Protein AF-A0A2H9P0H1-F1 (afdb_monomer)

Sequence (39 aa):
TKSNGTGLGLSTCKKIVRQHNGDISVKNNPTTFTVELPQ

pLDDT: mean 89.66, std 13.93, range [46.16, 97.88]

Radius of gyration: 12.3 Å; Cα contacts (8 Å, |Δi|>4): 33; chains: 1; bounding box: 23×30×26 Å

Structure (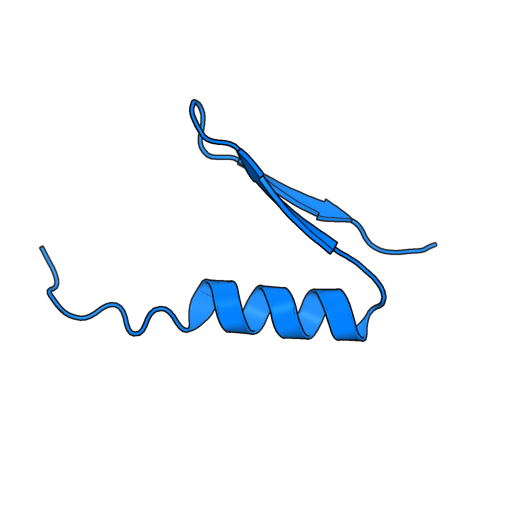mmCIF, N/CA/C/O backbone):
data_AF-A0A2H9P0H1-F1
#
_entry.id   AF-A0A2H9P0H1-F1
#
loop_
_atom_site.group_PDB
_atom_site.id
_atom_site.type_symbol
_atom_site.label_atom_id
_atom_site.label_alt_id
_atom_site.label_comp_id
_atom_site.label_asym_id
_atom_site.label_entity_id
_atom_site.label_seq_id
_atom_site.pdbx_PDB_ins_code
_atom_site.Cartn_x
_atom_site.Cartn_y
_atom_site.Cartn_z
_atom_site.occupancy
_atom_site.B_iso_or_equiv
_atom_site.auth_seq_id
_atom_site.auth_comp_id
_atom_site.auth_asym_id
_atom_site.auth_atom_id
_atom_site.pdbx_PDB_model_num
ATOM 1 N N . THR A 1 1 ? 13.493 -16.187 -12.599 1.00 46.16 1 THR A N 1
ATOM 2 C CA . THR A 1 1 ? 12.520 -15.339 -11.872 1.00 46.16 1 THR A CA 1
ATOM 3 C C . THR A 1 1 ? 11.635 -16.255 -11.044 1.00 46.16 1 THR A C 1
ATOM 5 O O . THR A 1 1 ? 11.213 -17.279 -11.560 1.00 46.16 1 THR A O 1
ATOM 8 N N . LYS A 1 2 ? 11.462 -16.012 -9.735 1.00 53.03 2 LYS A N 1
ATOM 9 C CA . LYS A 1 2 ? 10.707 -16.946 -8.874 1.00 53.03 2 LYS A CA 1
ATOM 10 C C . LYS A 1 2 ? 9.234 -16.927 -9.294 1.00 53.03 2 LYS A C 1
ATOM 12 O O . LYS A 1 2 ? 8.612 -15.873 -9.274 1.00 53.03 2 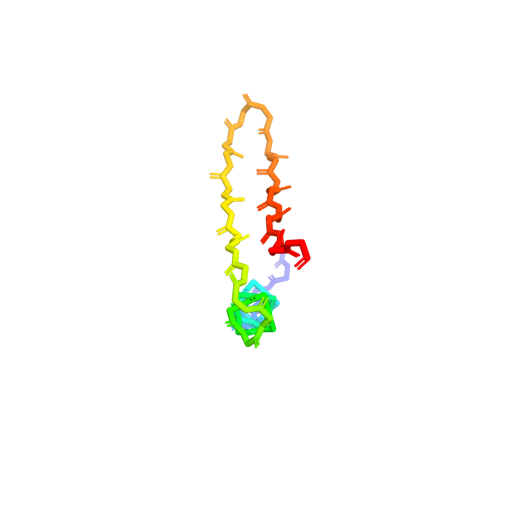LYS A O 1
ATOM 17 N N . SER A 1 3 ? 8.702 -18.076 -9.682 1.00 59.81 3 SER A N 1
ATOM 18 C CA . SER A 1 3 ? 7.413 -18.22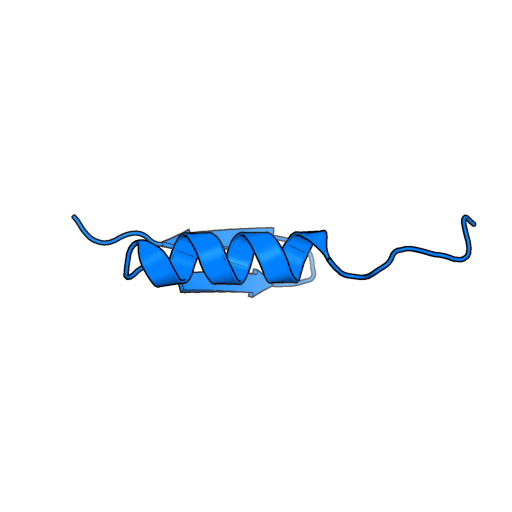6 -10.363 1.00 59.81 3 SER A CA 1
ATOM 19 C C . SER A 1 3 ? 6.171 -17.985 -9.487 1.00 59.81 3 SER A C 1
ATOM 21 O O . SER A 1 3 ? 5.062 -18.011 -10.001 1.00 59.81 3 SER A O 1
ATOM 23 N N . ASN A 1 4 ? 6.307 -17.766 -8.174 1.00 56.72 4 ASN A N 1
ATOM 24 C CA . ASN A 1 4 ? 5.197 -17.999 -7.241 1.00 56.72 4 ASN A CA 1
ATOM 25 C C . ASN A 1 4 ? 5.087 -16.914 -6.152 1.00 56.72 4 ASN A C 1
ATOM 27 O O . ASN A 1 4 ? 5.134 -17.211 -4.959 1.00 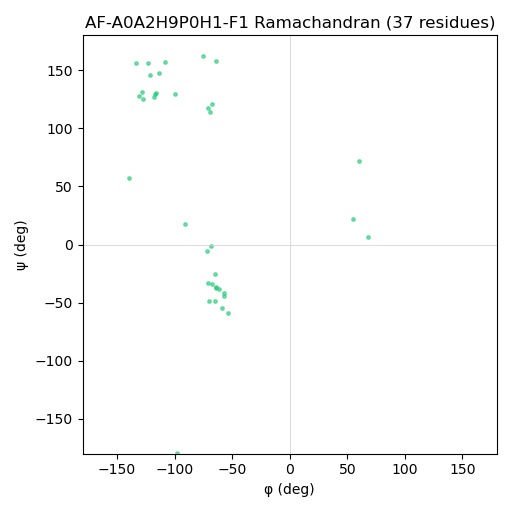56.72 4 ASN A O 1
ATOM 31 N N . GLY A 1 5 ? 4.951 -15.641 -6.524 1.00 62.06 5 GLY A N 1
ATOM 32 C CA . GLY A 1 5 ? 4.435 -14.657 -5.570 1.00 62.06 5 GLY A CA 1
ATOM 33 C C . GLY A 1 5 ? 2.947 -14.926 -5.350 1.00 62.06 5 GLY A C 1
ATOM 34 O O . GLY A 1 5 ? 2.172 -14.806 -6.288 1.00 62.06 5 GLY A O 1
ATOM 35 N N . THR A 1 6 ? 2.516 -15.267 -4.136 1.00 81.94 6 THR A N 1
ATOM 36 C CA . THR A 1 6 ? 1.093 -15.541 -3.831 1.00 81.94 6 THR A CA 1
ATOM 37 C C . THR A 1 6 ? 0.196 -14.296 -3.905 1.00 81.94 6 THR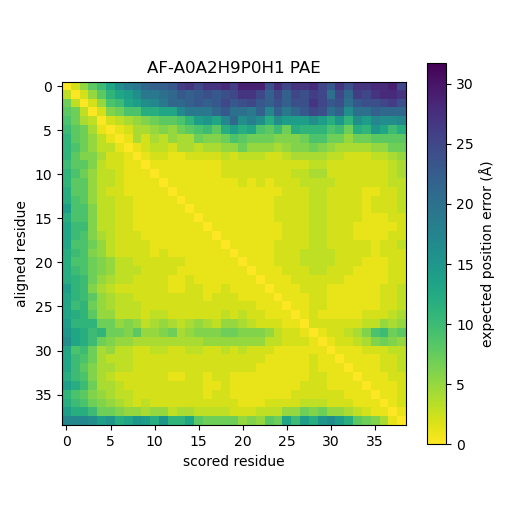 A C 1
ATOM 39 O O . THR A 1 6 ? -0.999 -14.381 -3.646 1.00 81.94 6 THR A O 1
ATOM 42 N N . GLY A 1 7 ? 0.758 -13.116 -4.196 1.00 81.31 7 GLY A N 1
ATOM 43 C CA . GLY A 1 7 ? 0.028 -11.844 -4.229 1.00 81.31 7 GLY A CA 1
ATOM 44 C C . GLY A 1 7 ? -0.468 -11.366 -2.859 1.00 81.31 7 GLY A C 1
ATOM 45 O O . GLY A 1 7 ? -1.166 -10.358 -2.774 1.00 81.31 7 GLY A O 1
ATOM 46 N N . LEU A 1 8 ? -0.100 -12.054 -1.772 1.00 89.81 8 LEU A N 1
ATOM 47 C CA . LEU A 1 8 ? -0.677 -11.808 -0.451 1.00 89.81 8 LEU A CA 1
ATOM 48 C C . LEU A 1 8 ? -0.238 -10.474 0.160 1.00 89.81 8 LEU A C 1
ATOM 50 O O . LEU A 1 8 ? -1.051 -9.837 0.820 1.00 89.81 8 LEU A O 1
ATOM 54 N N . GLY A 1 9 ? 0.989 -10.009 -0.093 1.00 91.38 9 GLY A N 1
ATOM 55 C CA . GLY A 1 9 ? 1.552 -8.819 0.563 1.00 91.38 9 GLY A CA 1
ATOM 56 C C . GLY A 1 9 ? 0.670 -7.572 0.441 1.00 91.38 9 GLY A C 1
ATOM 57 O O . GLY A 1 9 ? 0.188 -7.057 1.446 1.00 91.38 9 GLY A O 1
ATOM 58 N N . LEU A 1 10 ? 0.376 -7.133 -0.787 1.00 93.56 10 LEU A N 1
ATOM 59 C CA . LEU A 1 10 ? -0.463 -5.949 -1.015 1.00 93.56 10 LEU A CA 1
ATOM 60 C C . LEU A 1 10 ? -1.896 -6.149 -0.502 1.00 93.56 10 LEU A C 1
ATOM 62 O O . LEU A 1 10 ? -2.494 -5.222 0.043 1.00 93.56 10 LEU A O 1
ATOM 66 N N . SER A 1 11 ? -2.438 -7.363 -0.636 1.00 92.69 11 SER A N 1
ATOM 67 C CA . SER A 1 11 ? -3.776 -7.681 -0.126 1.00 92.69 11 SER A CA 1
ATOM 68 C C . SER A 1 11 ? -3.854 -7.579 1.403 1.00 92.69 11 SER A C 1
ATOM 70 O O . SER A 1 11 ? -4.847 -7.083 1.935 1.00 92.69 11 SER A O 1
ATOM 72 N N . THR A 1 12 ? -2.791 -7.980 2.106 1.00 95.50 12 THR A N 1
ATOM 73 C CA . THR A 1 12 ? -2.667 -7.873 3.561 1.00 95.50 12 THR A CA 1
ATOM 74 C C . THR A 1 12 ? -2.516 -6.417 3.980 1.00 95.50 12 THR A C 1
ATOM 76 O O . THR A 1 12 ? -3.282 -5.963 4.827 1.00 95.50 12 THR A O 1
ATOM 79 N N . CYS A 1 13 ? -1.624 -5.650 3.341 1.00 96.56 13 CYS A N 1
ATOM 80 C CA . CYS A 1 13 ? -1.470 -4.219 3.624 1.00 96.56 13 CYS A CA 1
ATOM 81 C C . CYS A 1 13 ? -2.789 -3.459 3.428 1.00 96.56 13 CYS A C 1
ATOM 83 O O . CYS A 1 13 ? -3.188 -2.686 4.293 1.00 96.56 13 CYS A O 1
ATOM 85 N N . LYS A 1 14 ? -3.520 -3.736 2.340 1.00 95.81 14 LYS A N 1
ATOM 86 C CA . LYS A 1 14 ? -4.828 -3.121 2.073 1.00 95.81 14 LYS A CA 1
ATOM 87 C C . LYS A 1 14 ? -5.871 -3.446 3.145 1.00 95.81 14 LYS A C 1
ATOM 89 O O . LYS A 1 14 ? -6.671 -2.579 3.482 1.00 95.81 14 LYS A O 1
ATOM 94 N N . LYS A 1 15 ? -5.879 -4.673 3.680 1.00 97.12 15 LYS A N 1
ATOM 95 C CA . LYS A 1 15 ? -6.770 -5.050 4.792 1.00 97.12 15 LYS A CA 1
ATOM 96 C C . LYS A 1 15 ? -6.430 -4.279 6.065 1.00 97.12 15 LYS A C 1
ATOM 98 O O . LYS A 1 15 ? -7.338 -3.707 6.652 1.00 97.12 15 LYS A O 1
ATOM 103 N N . ILE A 1 16 ? -5.152 -4.240 6.446 1.00 97.44 16 ILE A N 1
ATOM 104 C CA . ILE A 1 16 ? -4.681 -3.533 7.647 1.00 97.44 16 ILE A CA 1
ATOM 105 C C . ILE A 1 16 ? -5.055 -2.053 7.553 1.00 97.44 16 ILE A C 1
ATOM 107 O O . ILE A 1 16 ? -5.778 -1.545 8.398 1.00 97.44 16 ILE A O 1
ATOM 111 N N . VAL A 1 17 ? -4.658 -1.376 6.476 1.00 97.75 17 VAL A N 1
ATOM 112 C CA . VAL A 1 17 ? -4.911 0.061 6.294 1.00 97.75 17 VAL A CA 1
ATOM 113 C C . VAL A 1 17 ? -6.408 0.393 6.364 1.00 97.75 17 VAL A C 1
ATOM 115 O O . VAL A 1 17 ? -6.795 1.327 7.060 1.00 97.75 17 VAL A O 1
ATOM 118 N N . ARG A 1 18 ? -7.270 -0.431 5.753 1.00 97.06 18 ARG A N 1
ATOM 119 C CA . ARG A 1 18 ? -8.730 -0.257 5.832 1.00 97.06 18 ARG A CA 1
ATOM 120 C C . ARG A 1 18 ? -9.315 -0.492 7.223 1.00 97.06 18 ARG A C 1
ATOM 122 O O . ARG A 1 18 ? -10.291 0.161 7.567 1.00 97.06 18 ARG A O 1
ATOM 129 N N . GLN A 1 19 ? -8.754 -1.410 8.012 1.00 97.88 19 GLN A N 1
ATOM 130 C CA . GLN A 1 19 ? -9.164 -1.609 9.410 1.00 97.88 19 GLN A CA 1
ATOM 131 C C . GLN A 1 19 ? -8.853 -0.385 10.281 1.00 97.88 19 GLN A C 1
ATOM 133 O O . GLN A 1 19 ? -9.536 -0.160 11.272 1.00 97.88 19 GLN A O 1
ATOM 138 N N . HIS A 1 20 ? -7.858 0.413 9.888 1.00 97.50 20 HIS A N 1
ATOM 139 C CA . HIS A 1 20 ? -7.521 1.693 10.509 1.00 97.50 20 HIS A CA 1
ATOM 140 C C . HIS A 1 20 ? -8.241 2.884 9.855 1.00 97.50 20 HIS A C 1
ATOM 142 O O . HIS A 1 20 ? -7.801 4.017 10.016 1.00 97.50 20 HIS A O 1
ATOM 148 N N . ASN A 1 21 ? -9.319 2.648 9.096 1.00 97.50 21 ASN A N 1
ATOM 149 C CA . ASN A 1 21 ? -10.056 3.676 8.350 1.00 97.50 21 ASN A CA 1
ATOM 150 C C . ASN A 1 21 ? -9.177 4.505 7.386 1.00 97.50 21 ASN A C 1
ATOM 152 O O . ASN A 1 21 ? -9.541 5.619 7.014 1.0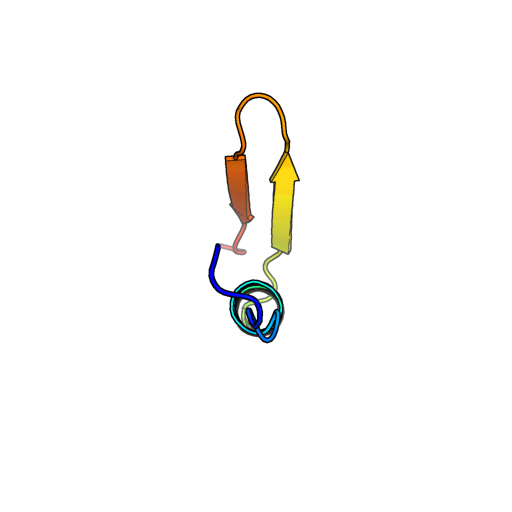0 97.50 21 ASN A O 1
ATOM 156 N N . GLY A 1 22 ? -8.029 3.962 6.980 1.00 97.12 22 GLY A N 1
ATOM 157 C CA . GLY A 1 22 ? -7.120 4.560 6.013 1.00 97.12 22 GLY A CA 1
ATOM 158 C C . GLY A 1 22 ? -7.301 4.012 4.597 1.00 97.12 22 GLY A C 1
ATOM 159 O O . GLY A 1 22 ? -8.098 3.097 4.355 1.00 97.12 22 GLY A O 1
ATOM 160 N N . ASP A 1 23 ? -6.491 4.516 3.667 1.00 97.56 23 ASP A N 1
ATOM 161 C CA . ASP A 1 23 ? -6.409 4.006 2.295 1.00 97.56 23 ASP A CA 1
ATOM 162 C C . ASP A 1 23 ? -4.964 3.811 1.809 1.00 97.56 23 ASP A C 1
ATOM 164 O O . ASP A 1 23 ? -4.016 4.405 2.326 1.00 97.56 23 ASP A O 1
ATOM 168 N N . ILE A 1 24 ? -4.795 2.923 0.826 1.00 97.38 24 ILE A N 1
ATOM 169 C CA . ILE A 1 24 ? -3.514 2.650 0.170 1.00 97.38 24 ILE A CA 1
ATO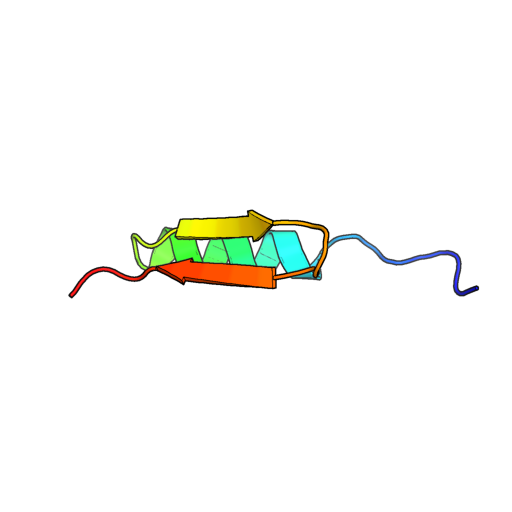M 170 C C . ILE A 1 24 ? -3.662 2.764 -1.347 1.00 97.38 24 ILE A C 1
ATOM 172 O O . ILE A 1 24 ? -4.471 2.065 -1.964 1.00 97.38 24 ILE A O 1
ATOM 176 N N . SER A 1 25 ? -2.822 3.593 -1.963 1.00 96.75 25 SER A N 1
ATOM 177 C CA . SER A 1 25 ? -2.781 3.798 -3.411 1.00 96.75 25 SER A CA 1
ATOM 178 C C . SER A 1 25 ? -1.392 3.515 -3.985 1.00 96.75 25 SER A C 1
ATOM 180 O O . SER A 1 25 ? -0.384 3.543 -3.276 1.00 96.75 25 SER A O 1
ATOM 182 N N . VAL A 1 26 ? -1.337 3.189 -5.279 1.00 96.69 26 VAL A N 1
ATOM 183 C CA . VAL A 1 26 ? -0.090 2.939 -6.009 1.00 96.69 26 VAL A CA 1
ATOM 184 C C . VAL A 1 26 ? -0.055 3.789 -7.272 1.00 96.69 26 VAL A C 1
ATOM 186 O O . VAL A 1 26 ? -1.010 3.810 -8.049 1.00 96.69 26 VAL A O 1
ATOM 189 N N . LYS A 1 27 ? 1.060 4.484 -7.484 1.00 96.94 27 LYS A N 1
ATOM 190 C CA . LYS A 1 27 ? 1.400 5.153 -8.742 1.00 96.94 27 LYS A CA 1
ATOM 191 C C . LYS A 1 27 ? 2.610 4.460 -9.347 1.00 96.94 27 LYS A C 1
ATOM 193 O O . LYS A 1 27 ? 3.448 3.937 -8.619 1.00 96.94 27 LYS A O 1
ATOM 198 N N . ASN A 1 28 ? 2.676 4.424 -10.672 1.00 95.69 28 ASN A N 1
ATOM 199 C CA . ASN A 1 28 ? 3.824 3.895 -11.397 1.00 95.69 28 ASN A CA 1
ATOM 200 C C . ASN A 1 28 ? 4.603 5.042 -12.059 1.00 95.69 28 ASN A C 1
ATOM 202 O O . ASN A 1 28 ? 4.016 6.083 -12.341 1.00 95.69 28 ASN A O 1
ATOM 206 N N . ASN A 1 29 ? 5.889 4.823 -12.351 1.00 92.25 29 ASN A N 1
ATOM 207 C CA . ASN A 1 29 ? 6.815 5.790 -12.963 1.00 92.25 29 ASN A CA 1
ATOM 208 C C . ASN A 1 29 ? 7.047 7.100 -12.162 1.00 92.25 29 ASN A C 1
ATOM 210 O O . ASN A 1 29 ? 6.623 8.167 -12.607 1.00 92.25 29 ASN A O 1
ATOM 214 N N . PRO A 1 30 ? 7.778 7.060 -11.028 1.00 93.81 30 PRO A N 1
ATOM 215 C CA . PRO A 1 30 ? 8.330 5.881 -10.354 1.00 93.81 30 PRO A CA 1
ATOM 216 C C . PRO A 1 30 ? 7.250 5.098 -9.597 1.00 93.81 30 PRO A C 1
ATOM 218 O O . PRO A 1 30 ? 6.159 5.601 -9.338 1.00 93.81 30 PRO A O 1
ATOM 221 N N . THR A 1 31 ? 7.533 3.839 -9.253 1.00 96.25 31 THR A N 1
ATOM 222 C CA . THR A 1 31 ? 6.609 3.058 -8.424 1.00 96.25 31 THR A CA 1
ATOM 223 C C . THR A 1 31 ? 6.584 3.626 -7.006 1.00 96.25 31 THR A C 1
ATOM 225 O O . THR A 1 31 ? 7.579 3.560 -6.286 1.00 96.25 31 THR A O 1
ATOM 228 N N . THR A 1 32 ? 5.447 4.179 -6.597 1.00 97.25 32 THR A N 1
ATOM 229 C CA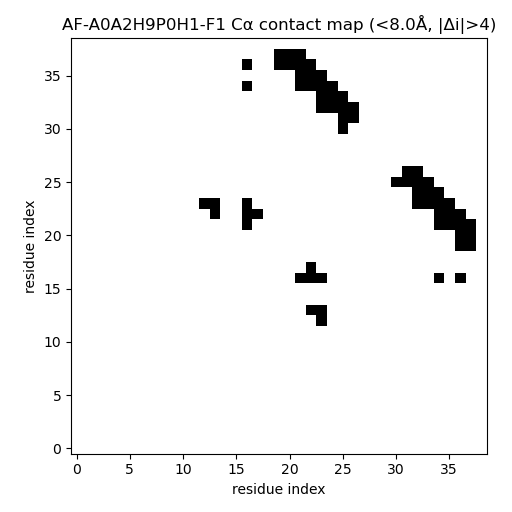 . THR A 1 32 ? 5.244 4.772 -5.272 1.00 97.25 32 THR A CA 1
ATOM 230 C C . THR A 1 32 ? 3.960 4.234 -4.665 1.00 97.25 32 THR A C 1
ATOM 232 O O . THR A 1 32 ? 2.902 4.297 -5.289 1.00 97.25 32 THR A O 1
ATOM 235 N N . PHE A 1 33 ? 4.061 3.718 -3.441 1.00 97.25 33 PHE A N 1
ATOM 236 C CA . PHE A 1 33 ? 2.918 3.358 -2.609 1.00 97.25 33 PHE A CA 1
ATOM 237 C C . PHE A 1 33 ? 2.672 4.483 -1.604 1.00 97.25 33 PHE A C 1
ATOM 239 O O . PHE A 1 33 ? 3.603 4.903 -0.916 1.00 97.25 33 PHE A O 1
ATOM 246 N N . THR A 1 34 ? 1.433 4.951 -1.510 1.00 97.56 34 THR A N 1
ATOM 247 C CA . THR A 1 34 ? 1.014 5.998 -0.572 1.00 97.56 34 THR A CA 1
ATOM 248 C C . THR A 1 34 ? -0.016 5.411 0.381 1.00 97.56 34 THR A C 1
ATOM 250 O O . THR A 1 34 ? -0.966 4.774 -0.070 1.00 97.56 34 THR A O 1
ATOM 253 N N . VAL A 1 35 ? 0.191 5.603 1.685 1.00 97.69 35 VAL A N 1
ATOM 254 C CA . VAL A 1 35 ? -0.719 5.166 2.751 1.00 97.69 35 VAL A CA 1
ATOM 255 C C . VAL A 1 35 ? -1.208 6.401 3.493 1.00 97.69 35 VAL A C 1
ATOM 257 O O . VAL A 1 35 ? -0.395 7.200 3.953 1.00 97.69 35 VAL A O 1
ATOM 260 N N . GLU A 1 36 ? -2.520 6.537 3.613 1.00 97.38 36 GLU A N 1
ATOM 261 C CA . GLU A 1 36 ? -3.183 7.625 4.326 1.00 97.38 36 GLU A CA 1
ATOM 262 C C . GLU A 1 36 ? -3.950 7.029 5.505 1.00 97.38 36 GLU A C 1
ATOM 264 O O . GLU A 1 36 ? -4.677 6.051 5.334 1.00 97.38 36 GLU A O 1
ATOM 269 N N . LEU A 1 37 ? -3.770 7.590 6.700 1.00 96.94 37 LEU A N 1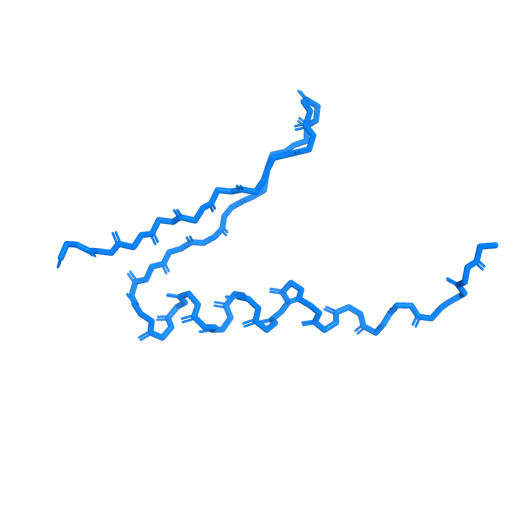
ATOM 270 C CA . LEU A 1 37 ? -4.489 7.202 7.913 1.00 96.94 37 LEU A CA 1
ATOM 271 C C . LEU A 1 37 ? -5.237 8.427 8.463 1.00 96.94 37 LEU A C 1
ATOM 273 O O . LEU A 1 37 ? -4.728 9.544 8.328 1.00 96.94 37 LEU A O 1
ATOM 277 N N . PRO A 1 38 ? -6.427 8.246 9.061 1.00 93.56 38 PRO A N 1
ATOM 278 C CA . PRO A 1 38 ? -7.139 9.326 9.741 1.00 93.56 38 PRO A CA 1
ATOM 279 C C . PRO A 1 38 ? -6.347 9.838 10.958 1.00 93.56 38 PRO A C 1
ATOM 281 O O . PRO A 1 38 ? -5.487 9.125 11.478 1.00 93.56 38 PRO A O 1
ATOM 284 N N . GLN A 1 39 ? -6.631 11.080 11.379 1.00 80.12 39 GLN A N 1
ATOM 285 C CA . GLN A 1 39 ? -6.031 11.713 12.566 1.00 80.12 39 GLN A CA 1
ATOM 286 C C . GLN A 1 39 ? -6.445 11.040 13.875 1.00 80.12 39 GLN A C 1
ATOM 288 O O . GLN A 1 39 ? -7.624 10.630 13.980 1.00 80.12 39 GLN A O 1
#

Secondary structure (DSSP, 8-state):
--S---SHHHHHHHHHHHHTT-EEEEETTTTEEEEE---

Foldseek 3Di:
DPPDDVPVPVVVVQVVLVVQVKGWDFDVPPTDIDIGGDD

Mean predicted aligned error: 5.28 Å

Solvent-accessible surface area (backbone atoms only — not comparable to full-atom values): 2586 Å² total; per-residue (Å²): 130,87,92,73,77,85,65,52,68,66,57,49,51,51,50,54,35,45,75,59,70,21,48,73,50,78,47,72,89,69,82,44,79,48,78,48,68,67,135

Nearest PDB structures (foldseek):
  7ssi-assembly1_A  TM=7.530E-01  e=8.839E-01  Bacillus subtilis subsp. subtilis str. 168
  1vr6-assembly1_C  TM=5.865E-01  e=1.744E+00  Thermotoga maritima
  6zqb-assembly1_JO  TM=7.236E-01  e=6.344E+00  Saccharomyces cerevisiae S288C
  5o9h-assembly1_B  TM=3.851E-01  e=9.538E+00  Homo sapiens